Protein AF-A0A5B6W021-F1 (afdb_monomer_lite)

Foldseek 3Di:
DDDDDDDPPPDDPDPPVPDPVCVVCVVVPDPDDQADDPDDPQDDFQAADPPDDADDDDADDDDPVRLVVVVVVVVVCVVSVFKDADPDSHAFHWDWDQDPVRDIDIDGPCVVVQPTDGDDHGDRRQWHDDPVHIMHGPDDGPDHPCSQVSVVVVVCVVCVVPPPPQWDDDRPDIGGHD

Radius of gyration: 19.9 Å; chains: 1; bounding box: 52×45×47 Å

InterPro domains:
  IPR000477 Reverse transcriptase domain [PF00078] (119-178)
  IPR043128 Reverse transcriptase/Diguanylate cyclase domain [G3DSA:3.30.70.270] (147-178)
  IPR043502 DNA/RNA polymerase superfamily [SSF56672] (21-178)
  IPR053134 RNA-directed DNA polymerase homolog [PTHR24559] (20-178)

Structure (mmCIF, N/CA/C/O backbone):
data_AF-A0A5B6W021-F1
#
_entry.id   AF-A0A5B6W021-F1
#
loop_
_atom_site.group_PDB
_atom_site.id
_atom_site.type_symbol
_atom_site.label_atom_id
_atom_site.label_alt_id
_atom_site.label_comp_id
_atom_site.label_asym_id
_atom_site.label_entity_id
_atom_site.label_seq_id
_atom_site.pdbx_PDB_ins_code
_atom_site.Cartn_x
_atom_site.Cartn_y
_atom_site.Cartn_z
_atom_site.occupancy
_atom_site.B_iso_or_equiv
_atom_site.auth_seq_id
_atom_site.auth_comp_id
_atom_site.auth_asym_id
_atom_site.auth_atom_id
_atom_site.pdbx_PDB_model_num
ATOM 1 N N . MET A 1 1 ? -32.810 17.051 -6.342 1.00 33.38 1 MET A N 1
ATOM 2 C CA . MET A 1 1 ? -32.018 16.131 -5.498 1.00 33.38 1 MET A CA 1
ATOM 3 C C . MET A 1 1 ? -30.940 16.974 -4.842 1.00 33.38 1 MET A C 1
ATOM 5 O O . MET A 1 1 ? -29.939 17.266 -5.479 1.00 33.38 1 MET A O 1
ATOM 9 N N . TYR A 1 2 ? -31.219 17.516 -3.657 1.00 28.20 2 TYR A N 1
ATOM 10 C CA . TYR A 1 2 ? -30.310 18.446 -2.987 1.00 28.20 2 TYR A CA 1
ATOM 11 C C . TYR A 1 2 ? -29.421 17.659 -2.031 1.00 28.20 2 TYR A C 1
ATOM 13 O O . TYR A 1 2 ? -29.921 17.037 -1.098 1.00 28.20 2 TYR A O 1
ATOM 21 N N . LEU A 1 3 ? -28.117 17.666 -2.297 1.00 32.25 3 LEU A N 1
ATOM 22 C CA . LEU A 1 3 ? -27.108 17.216 -1.352 1.00 32.25 3 LEU A CA 1
ATOM 23 C C . LEU A 1 3 ? -26.691 18.447 -0.543 1.00 32.25 3 LEU A C 1
ATOM 25 O O . LEU A 1 3 ? -26.105 19.374 -1.097 1.00 32.25 3 LEU A O 1
ATOM 29 N N . ALA A 1 4 ? -27.031 18.475 0.740 1.00 27.94 4 ALA A N 1
ATOM 30 C CA . ALA A 1 4 ? -26.506 19.455 1.677 1.00 27.94 4 ALA A CA 1
ATOM 31 C C . ALA A 1 4 ? -25.642 18.716 2.697 1.00 27.94 4 ALA A C 1
ATOM 33 O O . ALA A 1 4 ? -26.107 17.770 3.330 1.00 27.94 4 ALA A O 1
ATOM 34 N N . TYR A 1 5 ? -24.399 19.157 2.869 1.00 34.75 5 TYR A N 1
ATOM 35 C CA . TYR A 1 5 ? -23.653 18.914 4.094 1.00 34.75 5 TYR A CA 1
ATOM 36 C C . TYR A 1 5 ? -23.134 20.258 4.597 1.00 34.75 5 TYR A C 1
ATOM 38 O O . TYR A 1 5 ? -22.573 21.048 3.838 1.00 34.75 5 TYR A O 1
ATOM 46 N N . VAL A 1 6 ? -23.365 20.528 5.878 1.00 35.81 6 VAL A N 1
ATOM 47 C CA . VAL A 1 6 ? -22.763 21.645 6.602 1.00 35.81 6 VAL A CA 1
ATOM 48 C C . VAL A 1 6 ? -21.729 21.022 7.528 1.00 35.81 6 VAL A C 1
ATOM 50 O O . VAL A 1 6 ? -22.081 20.280 8.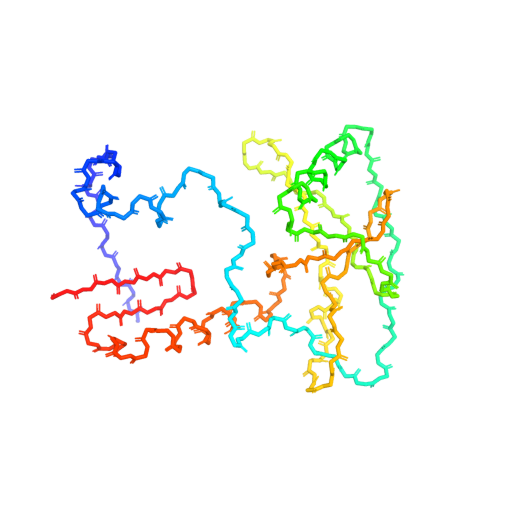439 1.00 35.81 6 VAL A O 1
ATOM 53 N N . LEU A 1 7 ? -20.453 21.282 7.254 1.00 48.06 7 LEU A N 1
ATOM 54 C CA . LEU A 1 7 ? -19.350 20.994 8.165 1.00 48.06 7 LEU A CA 1
ATOM 55 C C . LEU A 1 7 ? -18.995 22.304 8.863 1.00 48.06 7 LEU A C 1
ATOM 57 O O . LEU A 1 7 ? -18.311 23.140 8.278 1.00 48.06 7 LEU A O 1
ATOM 61 N N . ASP A 1 8 ? -19.461 22.484 10.097 1.00 43.34 8 ASP A N 1
ATOM 62 C CA . ASP A 1 8 ? -18.885 23.493 10.985 1.00 43.34 8 ASP A CA 1
ATOM 63 C C . ASP A 1 8 ? -17.792 22.821 11.821 1.00 43.34 8 ASP A C 1
ATOM 65 O O . ASP A 1 8 ? -18.041 22.277 12.895 1.00 43.34 8 ASP A O 1
ATOM 69 N N . ILE A 1 9 ? -16.570 22.793 11.283 1.00 53.12 9 ILE A N 1
ATOM 70 C CA . ILE A 1 9 ? -15.383 22.378 12.035 1.00 53.12 9 ILE A CA 1
ATOM 71 C C . ILE A 1 9 ? -14.696 23.645 12.544 1.00 53.12 9 ILE A C 1
ATOM 73 O O . ILE A 1 9 ? -13.600 23.999 12.116 1.00 53.12 9 ILE A O 1
ATOM 77 N N . LYS A 1 10 ? -15.317 24.339 13.499 1.00 51.66 10 LYS A N 1
ATOM 78 C CA . LYS A 1 10 ? -14.552 25.178 14.429 1.00 51.66 10 LYS A CA 1
ATOM 79 C C . LYS A 1 10 ? -13.947 24.295 15.513 1.00 51.66 10 LYS A C 1
ATOM 81 O O . LYS A 1 10 ? -14.310 24.372 16.681 1.00 51.66 10 LYS A O 1
ATOM 86 N N . VAL A 1 11 ? -12.999 23.451 15.120 1.00 49.16 11 VAL A N 1
ATOM 87 C CA . VAL A 1 11 ? -12.088 22.812 16.066 1.00 49.16 11 VAL A CA 1
ATOM 88 C C . VAL A 1 11 ? -10.747 23.492 15.865 1.00 49.16 11 VAL A C 1
ATOM 90 O O . VAL A 1 11 ? -10.054 23.244 14.885 1.00 49.16 11 VAL A O 1
ATOM 93 N N . SER A 1 12 ? -10.415 24.411 16.778 1.00 49.84 12 SER A N 1
ATOM 94 C CA . SER A 1 12 ? -9.034 24.857 16.965 1.00 49.84 12 SER A CA 1
ATOM 95 C C . SER A 1 12 ? -8.150 23.615 17.004 1.00 49.84 12 SER A C 1
ATOM 97 O O . SER A 1 12 ? -8.503 22.695 17.745 1.00 49.84 12 SER A O 1
ATOM 99 N N . GLU A 1 13 ? -7.056 23.580 16.245 1.00 45.72 13 GLU A N 1
ATOM 100 C CA . GLU A 1 13 ? -6.077 22.486 16.235 1.00 45.72 13 GLU A CA 1
ATOM 101 C C . GLU A 1 13 ? -5.560 22.213 17.660 1.00 45.72 13 GLU A C 1
ATOM 103 O O . GLU A 1 13 ? -4.541 22.738 18.101 1.00 45.72 13 GLU A O 1
ATOM 108 N N . LYS A 1 14 ? -6.299 21.419 18.437 1.00 52.62 14 LYS A N 1
ATOM 109 C CA . LYS A 1 14 ? -5.823 20.868 19.697 1.00 52.62 14 LYS A CA 1
ATOM 110 C C . LYS A 1 14 ? -4.932 19.701 19.313 1.00 52.62 14 LYS A C 1
ATOM 112 O O . LYS A 1 14 ? -5.376 18.801 18.601 1.00 52.62 14 LYS A O 1
ATOM 117 N N . LYS A 1 15 ? -3.677 19.723 19.768 1.00 61.34 15 LYS A N 1
ATOM 118 C CA . LYS A 1 15 ? -2.768 18.583 19.621 1.00 61.34 15 LYS A CA 1
ATOM 119 C C . LYS A 1 15 ? -3.473 17.325 20.129 1.00 61.34 15 LYS A C 1
ATOM 121 O O . LYS A 1 15 ? -4.018 17.339 21.235 1.00 61.34 15 LYS A O 1
ATOM 126 N N . ILE A 1 16 ? -3.469 16.267 19.321 1.00 65.44 16 ILE A N 1
ATOM 127 C CA . ILE A 1 16 ? -4.126 14.979 19.608 1.00 65.44 16 ILE A CA 1
ATOM 128 C C . ILE A 1 16 ? -3.641 14.409 20.958 1.00 65.44 16 ILE A C 1
ATOM 130 O O . ILE A 1 16 ? -4.435 13.861 21.713 1.00 65.44 16 ILE A O 1
ATOM 134 N N . GLU A 1 17 ? -2.383 14.684 21.315 1.00 65.00 17 GLU A N 1
ATOM 135 C CA . GLU A 1 17 ? -1.730 14.401 22.606 1.00 65.00 17 GLU A CA 1
ATOM 136 C C . GLU A 1 17 ? -2.463 14.953 23.846 1.00 65.00 17 GLU A C 1
ATOM 138 O O . GLU A 1 17 ? -2.196 14.531 24.964 1.00 65.00 17 GLU A O 1
ATOM 143 N N . SER A 1 18 ? -3.369 15.923 23.686 1.00 71.12 18 SER A N 1
ATOM 144 C CA . SER A 1 18 ? -4.147 16.482 24.802 1.00 71.12 18 SER A CA 1
ATOM 145 C C . SER A 1 18 ? -5.447 15.726 25.086 1.00 71.12 18 SER A C 1
ATOM 147 O O . SER A 1 18 ? -6.117 16.018 26.078 1.00 71.12 18 SER A O 1
ATOM 149 N N . ALA A 1 19 ? -5.828 14.776 24.226 1.00 77.50 19 ALA A N 1
ATOM 150 C CA . ALA A 1 19 ? -7.011 13.954 24.424 1.00 77.50 19 ALA A CA 1
ATOM 151 C C . ALA A 1 19 ? -6.695 12.826 25.427 1.00 77.50 19 ALA A C 1
ATOM 153 O O . ALA A 1 19 ? -5.843 11.990 25.127 1.00 77.50 19 ALA A O 1
ATOM 154 N N . PRO A 1 20 ? -7.396 12.741 26.578 1.00 80.44 20 PRO A N 1
ATOM 155 C CA . PRO A 1 20 ? -7.115 11.734 27.606 1.00 80.44 20 PRO A CA 1
ATOM 156 C C . PRO A 1 20 ? -7.093 10.302 27.062 1.00 80.44 20 PRO A C 1
ATOM 158 O O . PRO A 1 20 ? -6.191 9.537 27.378 1.00 80.44 20 PRO A O 1
ATOM 161 N N . ILE A 1 21 ? -8.019 9.981 26.153 1.00 81.44 21 ILE A N 1
ATOM 162 C CA . ILE A 1 21 ? -8.116 8.650 25.549 1.00 81.44 21 ILE A CA 1
ATOM 163 C C . ILE A 1 21 ? -6.922 8.297 24.654 1.00 81.44 21 ILE A C 1
ATOM 165 O O . ILE A 1 21 ? -6.562 7.137 24.549 1.00 81.44 21 ILE A O 1
ATOM 169 N N . VAL A 1 22 ? -6.267 9.274 24.021 1.00 81.31 22 VAL A N 1
ATOM 170 C CA . VAL A 1 22 ? -5.071 9.004 23.204 1.00 81.31 22 VAL A CA 1
ATOM 171 C C . VAL A 1 22 ? -3.905 8.617 24.109 1.00 81.31 22 VAL A C 1
ATOM 173 O O . VAL A 1 22 ? -3.170 7.684 23.802 1.00 81.31 22 VAL A O 1
ATOM 176 N N . CYS A 1 23 ? -3.778 9.290 25.255 1.00 81.94 23 CYS A N 1
ATOM 177 C CA . CYS A 1 23 ? -2.760 8.984 26.256 1.00 81.94 23 CYS A CA 1
ATOM 178 C C . CYS A 1 23 ? -2.960 7.610 26.915 1.00 81.94 23 CYS A C 1
ATOM 180 O O . CYS A 1 23 ? -1.994 7.040 27.416 1.00 81.94 23 CYS A O 1
ATOM 182 N N . GLU A 1 24 ? -4.187 7.080 26.920 1.00 87.88 24 GLU A N 1
ATOM 183 C CA . GLU A 1 24 ? -4.501 5.736 27.425 1.00 87.88 24 GLU A CA 1
ATOM 184 C C . GLU A 1 24 ? -4.084 4.614 26.457 1.00 87.88 24 GLU A C 1
ATOM 186 O O . GLU A 1 24 ? -3.812 3.504 26.910 1.00 87.88 24 GLU A O 1
ATOM 191 N N . PHE A 1 25 ? -3.981 4.899 25.151 1.00 84.88 25 PHE A N 1
ATOM 192 C CA . PHE A 1 25 ? -3.639 3.923 24.103 1.00 84.88 25 PHE A CA 1
ATOM 193 C C . PHE A 1 25 ? -2.402 4.342 23.281 1.00 84.88 25 PHE A C 1
ATOM 195 O O . PHE A 1 25 ? -2.485 4.488 22.055 1.00 84.88 25 PHE A O 1
ATOM 202 N N . PRO A 1 26 ? -1.234 4.553 23.916 1.00 82.38 26 PRO A N 1
ATOM 203 C CA . PRO A 1 26 ? -0.034 5.040 23.229 1.00 82.38 26 PRO A CA 1
ATOM 204 C C . PRO A 1 26 ? 0.516 4.048 22.189 1.00 82.38 26 PRO A C 1
ATOM 206 O O . PRO A 1 26 ? 1.182 4.447 21.239 1.00 82.38 26 PRO A O 1
ATOM 209 N N . ASP A 1 27 ? 0.219 2.759 22.342 1.00 81.44 27 ASP A N 1
ATOM 210 C CA . ASP A 1 27 ? 0.567 1.688 21.406 1.00 81.44 27 ASP A CA 1
ATOM 211 C C . ASP A 1 27 ? -0.259 1.726 20.108 1.00 81.44 27 ASP A C 1
ATOM 213 O O . ASP A 1 27 ? 0.204 1.255 19.067 1.00 81.44 27 ASP A O 1
ATOM 217 N N . VAL A 1 28 ? -1.460 2.316 20.148 1.00 82.12 28 VAL A N 1
ATOM 218 C CA . VAL A 1 28 ? -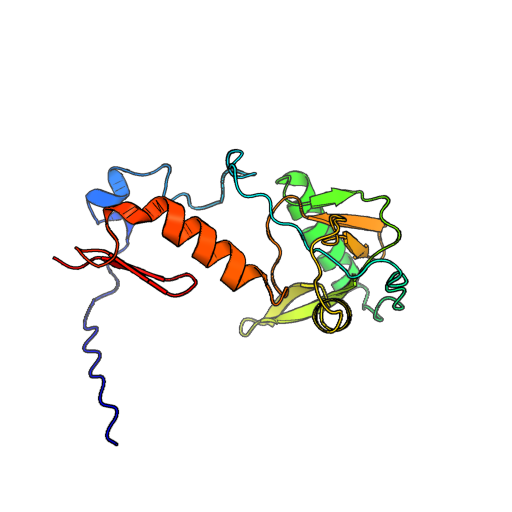2.354 2.477 18.987 1.00 82.12 28 VAL A CA 1
ATOM 219 C C . VAL A 1 28 ? -2.012 3.728 18.172 1.00 82.12 28 VAL A C 1
ATOM 221 O O . VAL A 1 28 ? -2.240 3.749 16.960 1.00 82.12 28 VAL A O 1
ATOM 224 N N . PHE A 1 29 ? -1.426 4.751 18.806 1.00 82.69 29 PHE A N 1
ATOM 225 C CA . PHE A 1 29 ? -1.076 6.034 18.182 1.00 82.69 29 PHE A CA 1
ATOM 226 C C . PHE A 1 29 ? 0.441 6.333 18.180 1.00 82.69 29 PHE A C 1
ATOM 228 O O . PHE A 1 29 ? 0.843 7.402 18.645 1.00 82.69 29 PHE A O 1
ATOM 235 N N . PRO A 1 30 ? 1.308 5.440 17.663 1.00 81.56 30 PRO A N 1
ATOM 236 C CA . PRO A 1 30 ? 2.739 5.715 17.598 1.00 81.56 30 PRO A CA 1
ATOM 237 C C . PRO A 1 30 ? 3.074 6.721 16.480 1.00 81.56 30 PRO A C 1
ATOM 239 O O . PRO A 1 30 ? 2.408 6.755 15.443 1.00 81.56 30 PRO A O 1
ATOM 242 N N . GLU A 1 31 ? 4.146 7.504 16.655 1.00 79.88 31 GLU A N 1
ATOM 243 C CA . GLU A 1 31 ? 4.659 8.415 15.609 1.00 79.88 31 GLU A CA 1
ATOM 244 C C . GLU A 1 31 ? 5.140 7.649 14.363 1.00 79.88 31 GLU A C 1
ATOM 246 O O . GLU A 1 31 ? 4.964 8.104 13.231 1.00 79.88 31 GLU A O 1
ATOM 251 N N . GLU A 1 32 ? 5.692 6.448 14.564 1.00 78.75 32 GLU A N 1
ATOM 252 C CA . GLU A 1 32 ? 6.126 5.536 13.508 1.00 78.75 32 GLU A CA 1
ATOM 253 C C . GLU A 1 32 ? 5.505 4.146 13.692 1.00 78.75 32 GLU A C 1
ATOM 255 O O . GLU A 1 32 ? 5.401 3.632 14.804 1.00 78.75 32 GLU A O 1
ATOM 260 N N . LEU A 1 33 ? 5.109 3.492 12.592 1.00 78.88 33 LEU A N 1
ATOM 261 C CA . LEU A 1 33 ? 4.542 2.140 12.684 1.00 78.88 33 LEU A CA 1
ATOM 262 C C . LEU A 1 33 ? 5.605 1.136 13.176 1.00 78.88 33 LEU A C 1
ATOM 264 O O . LEU A 1 33 ? 6.675 1.080 12.554 1.00 78.88 33 LEU A O 1
ATOM 268 N N . PRO A 1 34 ? 5.281 0.279 14.169 1.00 72.38 34 PRO A N 1
ATOM 269 C CA . PRO A 1 34 ? 6.221 -0.599 14.885 1.00 72.38 34 PRO A CA 1
ATOM 270 C C . PRO A 1 34 ? 6.733 -1.808 14.074 1.00 72.38 34 PRO A C 1
ATOM 272 O O . PRO A 1 34 ? 7.313 -2.734 14.634 1.00 72.38 34 PRO A O 1
ATOM 275 N N . GLY A 1 35 ? 6.528 -1.814 12.754 1.00 78.44 35 GLY A N 1
ATOM 276 C CA . GLY A 1 35 ? 6.884 -2.910 11.854 1.00 78.44 35 GLY A CA 1
ATOM 277 C C . GLY A 1 35 ? 5.660 -3.683 11.372 1.00 78.44 35 GLY A C 1
ATOM 278 O O . GLY A 1 35 ? 4.587 -3.108 11.169 1.00 78.44 35 GLY A O 1
ATOM 279 N N . LEU A 1 36 ? 5.835 -4.983 11.123 1.00 80.25 36 LEU A N 1
ATOM 280 C CA . LEU A 1 36 ? 4.776 -5.829 10.579 1.00 80.25 36 LEU A CA 1
ATOM 281 C C . LEU A 1 36 ? 3.576 -5.926 11.534 1.00 80.25 36 LEU A C 1
ATOM 283 O O . LEU A 1 36 ? 3.762 -6.065 12.745 1.00 80.25 36 LEU A O 1
ATOM 287 N N . PRO A 1 37 ? 2.341 -5.893 11.004 1.00 75.88 37 PRO A N 1
ATOM 288 C CA . PRO A 1 37 ? 1.163 -6.127 11.820 1.00 75.88 37 PRO A CA 1
ATOM 289 C C . PRO A 1 37 ? 1.174 -7.559 12.383 1.00 75.88 37 PRO A C 1
ATOM 291 O O . PRO A 1 37 ? 1.772 -8.455 11.778 1.00 75.88 37 PRO A O 1
ATOM 294 N N . PRO A 1 38 ? 0.481 -7.806 13.511 1.00 79.06 38 PRO A N 1
ATOM 295 C CA . PRO A 1 38 ? 0.286 -9.161 14.011 1.00 79.06 38 PRO A CA 1
ATOM 296 C C . PRO A 1 38 ? -0.390 -10.028 12.944 1.00 79.06 38 PRO A C 1
ATOM 298 O O . PRO A 1 38 ? -1.195 -9.530 12.150 1.00 79.06 38 PRO A O 1
ATOM 301 N N . VAL A 1 39 ? -0.078 -11.325 12.943 1.00 74.19 39 VAL A N 1
ATOM 302 C CA . VAL A 1 39 ? -0.700 -12.292 12.029 1.00 74.19 39 VAL A CA 1
ATOM 303 C C . VAL A 1 39 ? -2.211 -12.316 12.276 1.00 74.19 39 VAL A C 1
ATOM 305 O O . VAL A 1 39 ? -2.658 -12.395 13.420 1.00 74.19 39 VAL A O 1
ATOM 308 N N . ARG A 1 40 ? -2.998 -12.218 11.203 1.00 71.69 40 ARG A N 1
ATOM 309 C CA . ARG A 1 40 ? -4.469 -12.250 11.222 1.00 71.69 40 ARG A CA 1
ATOM 310 C C . ARG A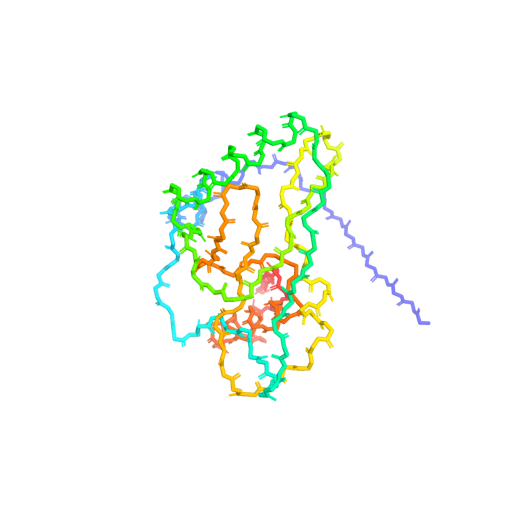 1 40 ? -4.960 -13.392 10.335 1.00 71.69 40 ARG A C 1
ATOM 312 O O . ARG A 1 40 ? -4.242 -13.815 9.437 1.00 71.69 40 ARG A O 1
ATOM 319 N N . GLU A 1 41 ? -6.193 -13.846 10.556 1.00 64.00 41 GLU A N 1
ATOM 320 C CA . GLU A 1 41 ? -6.822 -14.912 9.751 1.00 64.00 41 GLU A CA 1
ATOM 321 C C . GLU A 1 41 ? -7.033 -14.514 8.279 1.00 64.00 41 GLU A C 1
ATOM 323 O O . GLU A 1 41 ? -7.125 -15.374 7.406 1.00 64.00 41 GLU A O 1
ATOM 328 N N . VAL A 1 42 ? -7.092 -13.208 7.992 1.00 64.81 42 VAL A N 1
ATOM 329 C CA . VAL A 1 42 ? -7.250 -12.681 6.633 1.00 64.81 42 VAL A CA 1
ATOM 330 C C . VAL A 1 42 ? -5.878 -12.386 6.033 1.00 64.81 42 VAL A C 1
ATOM 332 O O . VAL A 1 42 ? -5.256 -11.368 6.346 1.00 64.81 42 VAL A O 1
ATOM 335 N N . GLU A 1 43 ? -5.427 -13.253 5.129 1.00 65.75 43 GLU A N 1
ATOM 336 C CA . GLU A 1 43 ? -4.257 -12.993 4.293 1.00 65.75 43 GLU A CA 1
ATOM 337 C C . GLU A 1 43 ? -4.641 -12.218 3.027 1.00 65.75 43 GLU A C 1
ATOM 339 O O . GLU A 1 43 ? -5.607 -12.532 2.325 1.00 65.75 43 GLU A O 1
ATOM 344 N N . PHE A 1 44 ? -3.855 -11.191 2.702 1.00 65.88 44 PHE A N 1
ATOM 345 C CA . PHE A 1 44 ? -4.037 -10.438 1.469 1.00 65.88 44 PHE A CA 1
ATOM 346 C C . PHE A 1 44 ? -3.441 -11.208 0.282 1.00 65.88 44 PHE A C 1
ATOM 348 O O . PHE A 1 44 ? -2.224 -11.238 0.096 1.00 65.88 44 PHE A O 1
ATOM 355 N N . ALA A 1 45 ? -4.300 -11.779 -0.564 1.00 62.12 45 ALA A N 1
ATOM 356 C CA . ALA A 1 45 ? -3.889 -12.472 -1.784 1.00 62.12 45 ALA A CA 1
ATOM 357 C C . ALA A 1 45 ? -4.502 -11.836 -3.041 1.00 62.12 45 ALA A C 1
ATOM 359 O O . ALA A 1 45 ? -5.699 -11.552 -3.117 1.00 62.12 45 ALA A O 1
ATOM 360 N N . ILE A 1 46 ? -3.675 -11.659 -4.076 1.00 63.94 46 ILE A N 1
ATOM 361 C CA . ILE A 1 46 ? -4.136 -11.275 -5.416 1.00 63.94 46 ILE A CA 1
ATOM 362 C C . ILE A 1 46 ? -4.346 -12.554 -6.219 1.00 63.94 46 ILE A C 1
ATOM 364 O O . ILE A 1 46 ? -3.424 -13.081 -6.845 1.00 63.94 46 ILE A O 1
ATOM 368 N N . LYS A 1 47 ? -5.573 -13.059 -6.210 1.00 65.12 47 LYS A N 1
ATOM 369 C CA . LYS A 1 47 ? -5.922 -14.291 -6.919 1.00 65.12 47 LYS A CA 1
ATOM 370 C C . LYS A 1 47 ? -5.993 -13.999 -8.424 1.00 65.12 47 LYS A C 1
ATOM 372 O O . LYS A 1 47 ? -6.570 -12.992 -8.816 1.00 65.12 47 LYS A O 1
ATOM 377 N N . LEU A 1 48 ? -5.402 -14.810 -9.301 1.00 62.50 48 LEU A N 1
ATOM 378 C CA . LEU A 1 48 ? -5.502 -14.595 -10.758 1.00 62.50 48 LEU A CA 1
ATOM 379 C C . LEU A 1 48 ? -6.148 -15.795 -11.438 1.00 62.50 48 LEU A C 1
ATOM 381 O O . LEU A 1 48 ? -6.049 -16.925 -10.970 1.00 62.50 48 LEU A O 1
ATOM 385 N N . VAL A 1 49 ? -6.752 -15.558 -12.602 1.00 64.38 49 VAL A N 1
ATOM 386 C CA . VAL A 1 49 ? -7.223 -16.641 -13.472 1.00 64.38 49 VAL A CA 1
ATOM 387 C C . VAL A 1 49 ? -6.048 -17.556 -13.851 1.00 64.38 49 VAL A C 1
ATOM 389 O O . VAL A 1 49 ? -4.995 -17.095 -14.304 1.00 64.38 49 VAL A O 1
ATOM 392 N N . ALA A 1 50 ? -6.224 -18.865 -13.667 1.00 61.72 50 ALA A N 1
ATOM 393 C CA . ALA A 1 50 ? -5.258 -19.869 -14.099 1.00 61.72 50 ALA A CA 1
ATOM 394 C C . ALA A 1 50 ? -4.927 -19.707 -15.597 1.00 61.72 50 ALA A C 1
ATOM 396 O O . ALA A 1 50 ? -5.819 -19.503 -16.419 1.00 61.72 50 ALA A O 1
ATOM 397 N N . GLY A 1 51 ? -3.637 -19.761 -15.946 1.00 66.62 51 GLY A N 1
ATOM 398 C CA . GLY A 1 51 ? -3.154 -19.559 -17.319 1.00 66.62 51 GLY A CA 1
ATOM 399 C C . GLY A 1 51 ? -2.818 -18.110 -17.694 1.00 66.62 51 GLY A C 1
ATOM 400 O O . GLY A 1 51 ? -2.372 -17.866 -18.812 1.00 66.62 51 GLY A O 1
ATOM 401 N N . THR A 1 52 ? -2.972 -17.141 -16.783 1.00 70.88 52 THR A N 1
ATOM 402 C CA . THR A 1 52 ? -2.532 -15.763 -17.058 1.00 70.88 52 THR A CA 1
ATOM 403 C C . THR A 1 52 ? -1.003 -15.692 -17.108 1.00 70.88 52 THR A C 1
ATOM 405 O O . THR A 1 52 ? -0.337 -16.086 -16.149 1.00 70.88 52 THR A O 1
ATOM 408 N N . SER A 1 53 ? -0.436 -15.182 -18.204 1.00 70.62 53 SER A N 1
ATOM 409 C CA . SER A 1 53 ? 1.015 -15.022 -18.348 1.00 70.62 53 SER A CA 1
ATOM 410 C C . SER A 1 53 ? 1.559 -13.917 -17.432 1.00 70.62 53 SER A C 1
ATOM 412 O O . SER A 1 53 ? 0.871 -12.910 -17.235 1.00 70.62 53 SER A O 1
ATOM 414 N N . PRO A 1 54 ? 2.789 -14.058 -16.899 1.00 71.69 54 PRO A N 1
ATOM 415 C CA . PRO A 1 54 ? 3.409 -13.021 -16.086 1.00 71.69 54 PRO A CA 1
ATOM 416 C C . PRO A 1 54 ? 3.512 -11.681 -16.813 1.00 71.69 54 PRO A C 1
ATOM 418 O O . PRO A 1 54 ? 3.849 -11.612 -17.996 1.00 71.69 54 PRO A O 1
ATOM 421 N N . ILE A 1 55 ? 3.255 -10.598 -16.079 1.00 69.75 55 ILE A N 1
ATOM 422 C CA . ILE A 1 55 ? 3.469 -9.241 -16.580 1.00 69.75 55 ILE A CA 1
ATOM 423 C C . ILE A 1 55 ? 4.979 -8.982 -16.613 1.00 69.75 55 ILE A C 1
ATOM 425 O O . ILE A 1 55 ? 5.613 -8.850 -15.568 1.00 69.75 55 ILE A O 1
ATOM 429 N N . SER A 1 56 ? 5.540 -8.875 -17.819 1.00 67.19 56 SER A N 1
ATOM 430 C CA . SER A 1 56 ? 6.936 -8.488 -18.049 1.00 67.19 56 SER A CA 1
ATOM 431 C C . SER A 1 56 ? 6.995 -7.125 -18.737 1.00 67.19 56 SER A C 1
ATOM 433 O O . SER A 1 56 ? 7.193 -7.025 -19.947 1.00 67.19 56 SER A O 1
ATOM 435 N N . ILE A 1 57 ? 6.801 -6.059 -17.958 1.00 78.88 57 ILE A N 1
ATOM 436 C CA . ILE A 1 57 ? 6.904 -4.678 -18.449 1.00 78.88 57 ILE A CA 1
ATOM 437 C C . ILE A 1 57 ? 8.333 -4.171 -18.241 1.00 78.88 57 ILE A C 1
ATOM 439 O O . ILE A 1 57 ? 8.950 -4.405 -17.198 1.00 78.88 57 ILE A O 1
ATOM 443 N N . ALA A 1 58 ? 8.866 -3.462 -19.238 1.00 80.12 58 ALA A N 1
ATOM 444 C CA . ALA A 1 58 ? 10.158 -2.801 -19.122 1.00 80.12 58 ALA A CA 1
ATOM 445 C C . ALA A 1 58 ? 10.121 -1.718 -18.032 1.00 80.12 58 ALA A C 1
ATOM 447 O O . ALA A 1 58 ? 9.178 -0.933 -17.943 1.00 80.12 58 ALA A O 1
ATOM 448 N N . LEU A 1 59 ? 11.174 -1.648 -17.217 1.00 88.75 59 LEU A N 1
ATOM 449 C CA . LEU A 1 59 ? 11.296 -0.615 -16.191 1.00 88.75 59 LEU A CA 1
ATOM 450 C C . LEU A 1 59 ? 11.352 0.776 -16.825 1.00 88.75 59 LEU A C 1
ATOM 452 O O . LEU A 1 59 ? 12.108 0.999 -17.779 1.00 88.75 59 LEU A O 1
ATOM 456 N N . TYR A 1 60 ? 10.622 1.722 -16.236 1.00 90.12 60 TYR A N 1
ATOM 457 C CA . TYR A 1 60 ? 10.659 3.118 -16.652 1.00 90.12 60 TYR A CA 1
ATOM 458 C C . TYR A 1 60 ? 12.088 3.687 -16.578 1.00 90.12 60 TYR A C 1
ATOM 460 O O . TYR A 1 60 ? 12.955 3.214 -15.825 1.00 90.12 60 TYR A O 1
ATOM 468 N N . ARG A 1 61 ? 12.365 4.682 -17.428 1.00 89.06 61 ARG A N 1
ATOM 469 C CA . ARG A 1 61 ? 13.623 5.435 -17.371 1.00 89.06 61 ARG A CA 1
ATOM 470 C C . ARG A 1 61 ? 13.605 6.312 -16.120 1.00 89.06 61 ARG A C 1
ATOM 472 O O . ARG A 1 61 ? 12.580 6.907 -15.810 1.00 89.06 61 ARG A O 1
ATOM 479 N N . MET A 1 62 ? 14.731 6.355 -15.421 1.00 90.81 62 MET A N 1
ATOM 480 C CA . MET A 1 62 ? 14.902 7.067 -14.155 1.00 90.81 62 MET A CA 1
ATOM 481 C C . MET A 1 62 ? 16.188 7.886 -14.222 1.00 90.81 62 MET A C 1
ATOM 483 O O . MET A 1 62 ? 17.186 7.407 -14.771 1.00 90.81 62 MET A O 1
ATOM 487 N N . ALA A 1 63 ? 16.165 9.106 -13.690 1.00 90.56 63 ALA A N 1
ATOM 488 C CA . ALA A 1 63 ? 17.363 9.922 -13.542 1.00 90.56 63 ALA A CA 1
ATOM 489 C C . ALA A 1 63 ? 18.224 9.421 -12.367 1.00 90.56 63 ALA A C 1
ATOM 491 O O . ALA A 1 63 ? 17.776 8.632 -11.536 1.00 90.56 63 ALA A O 1
ATOM 492 N N . LEU A 1 64 ? 19.468 9.900 -12.255 1.00 91.81 64 LEU A N 1
ATOM 493 C CA . LEU A 1 64 ? 20.363 9.500 -11.160 1.00 91.81 64 LEU A CA 1
ATOM 494 C C . LEU A 1 64 ? 19.791 9.852 -9.775 1.00 91.81 64 LEU A C 1
ATOM 496 O O . LEU A 1 64 ? 19.980 9.102 -8.820 1.00 91.81 64 LEU A O 1
ATOM 500 N N . THR A 1 65 ? 19.083 10.977 -9.672 1.00 90.12 65 THR A N 1
ATOM 501 C CA . THR A 1 65 ? 18.369 11.393 -8.457 1.00 90.12 65 THR A CA 1
ATOM 502 C C . THR A 1 65 ? 17.272 10.402 -8.088 1.00 90.12 65 THR A C 1
ATOM 504 O O . THR A 1 65 ? 17.197 9.985 -6.937 1.00 90.12 65 THR A O 1
ATOM 507 N N . ASP A 1 66 ? 16.497 9.949 -9.073 1.00 91.25 66 ASP A N 1
ATOM 508 C CA . ASP A 1 66 ? 15.405 8.995 -8.868 1.00 91.25 66 ASP A CA 1
ATOM 509 C C . ASP A 1 66 ? 15.943 7.626 -8.442 1.00 91.25 66 ASP A C 1
ATOM 511 O O . ASP A 1 66 ? 15.337 6.945 -7.627 1.00 91.25 66 ASP A O 1
ATOM 515 N N . LEU A 1 67 ? 17.104 7.214 -8.963 1.00 92.62 67 LEU A N 1
ATOM 516 C CA . LEU A 1 67 ? 17.752 5.963 -8.564 1.00 92.62 67 LEU A CA 1
ATOM 517 C C . LEU A 1 67 ? 18.244 6.004 -7.113 1.00 92.62 67 LEU A C 1
ATOM 519 O O . LEU A 1 67 ? 18.081 5.024 -6.386 1.00 92.62 67 LEU A O 1
ATOM 523 N N . LYS A 1 68 ? 18.825 7.131 -6.680 1.00 93.38 68 LYS A N 1
ATOM 524 C CA . LYS A 1 68 ? 19.228 7.325 -5.278 1.00 93.38 68 LYS A CA 1
ATOM 525 C C . LYS A 1 68 ? 18.018 7.257 -4.351 1.00 93.38 68 LYS A C 1
ATOM 527 O O . LYS A 1 68 ? 18.060 6.532 -3.362 1.00 93.38 68 LYS A O 1
ATOM 532 N N . GLU A 1 69 ? 16.943 7.944 -4.724 1.00 94.12 69 GLU A N 1
ATOM 533 C CA . GLU A 1 69 ? 15.689 7.943 -3.973 1.00 94.12 69 GLU A CA 1
ATOM 534 C C . GLU A 1 69 ? 15.044 6.552 -3.936 1.00 94.12 69 GLU A C 1
ATOM 536 O O . GLU A 1 69 ? 14.621 6.082 -2.884 1.00 94.12 69 GLU A O 1
ATOM 541 N N . LEU A 1 70 ? 15.043 5.839 -5.068 1.00 94.25 70 LEU A N 1
ATOM 542 C CA . LEU A 1 70 ? 14.553 4.464 -5.161 1.00 94.25 70 LEU A CA 1
ATOM 543 C C . LEU A 1 70 ? 15.298 3.553 -4.198 1.00 94.25 70 LEU A C 1
ATOM 545 O O . LEU A 1 70 ? 14.678 2.740 -3.524 1.00 94.25 70 LEU A O 1
ATOM 549 N N . LYS A 1 71 ? 16.626 3.679 -4.138 1.00 94.69 71 LYS A N 1
ATOM 550 C CA . LYS A 1 71 ? 17.441 2.879 -3.229 1.00 94.69 71 LYS A CA 1
ATOM 551 C C . LYS A 1 71 ? 17.112 3.188 -1.767 1.00 94.69 71 LYS A C 1
ATOM 553 O O . LYS A 1 71 ? 17.011 2.250 -0.987 1.00 94.69 71 LYS A O 1
ATOM 558 N N . ALA A 1 72 ? 16.934 4.463 -1.418 1.00 94.88 72 ALA A N 1
ATOM 559 C CA . ALA A 1 72 ? 16.602 4.886 -0.059 1.00 94.88 72 ALA A CA 1
ATOM 560 C C . ALA A 1 72 ? 15.234 4.347 0.393 1.00 94.88 72 ALA A C 1
ATOM 562 O O . ALA A 1 72 ? 15.167 3.641 1.395 1.00 94.88 72 ALA A O 1
ATOM 563 N N . GLN A 1 73 ? 14.171 4.578 -0.387 1.00 94.50 73 GLN A N 1
ATOM 564 C CA . GLN A 1 73 ? 12.824 4.093 -0.043 1.00 94.50 73 GLN A CA 1
ATOM 565 C C . GLN A 1 73 ? 12.747 2.560 -0.034 1.00 94.50 73 GLN A C 1
ATOM 567 O O . GLN A 1 73 ? 12.043 1.974 0.783 1.00 94.50 73 GLN A O 1
ATOM 572 N N . LEU A 1 74 ? 13.486 1.884 -0.920 1.00 94.56 74 LEU A N 1
ATOM 573 C CA . LEU A 1 74 ? 13.554 0.423 -0.929 1.00 94.56 74 LEU A CA 1
ATOM 574 C C . LEU A 1 74 ? 14.250 -0.129 0.321 1.00 94.56 74 LEU A C 1
ATOM 576 O O . LEU A 1 74 ? 13.771 -1.112 0.876 1.00 94.56 74 LEU A O 1
ATOM 580 N N . HIS A 1 75 ? 15.342 0.507 0.757 1.00 94.75 75 HIS A N 1
ATOM 581 C CA . HIS A 1 75 ? 16.056 0.144 1.982 1.00 94.75 75 HIS A CA 1
ATOM 582 C C . HIS A 1 75 ? 15.168 0.326 3.214 1.00 94.75 75 HIS A C 1
ATOM 584 O O . HIS A 1 75 ? 15.073 -0.577 4.037 1.00 94.75 75 HIS A O 1
ATOM 590 N N . GLU A 1 76 ? 14.441 1.443 3.298 1.00 93.06 76 GLU A N 1
ATOM 591 C CA . GLU A 1 76 ? 13.485 1.687 4.382 1.00 93.06 76 GLU A CA 1
ATOM 592 C C . GLU A 1 76 ? 12.403 0.597 4.434 1.00 93.06 76 GLU A C 1
ATOM 594 O O . GLU A 1 76 ? 12.115 0.046 5.495 1.00 93.06 76 GLU A O 1
ATOM 599 N N . LEU A 1 77 ? 11.832 0.223 3.283 1.00 91.81 77 LEU A N 1
ATOM 600 C CA . LEU A 1 77 ? 10.834 -0.847 3.224 1.00 91.81 77 LEU A CA 1
ATOM 601 C C . LEU A 1 77 ? 11.386 -2.199 3.681 1.00 91.81 77 LEU A C 1
ATOM 603 O O . LEU A 1 77 ? 10.656 -2.961 4.315 1.00 91.81 77 LEU A O 1
ATOM 607 N N . THR A 1 78 ? 12.636 -2.518 3.343 1.00 91.69 78 THR A N 1
ATOM 608 C CA . THR A 1 78 ? 13.256 -3.779 3.762 1.00 91.69 78 THR A CA 1
ATOM 609 C C . THR A 1 78 ? 13.641 -3.774 5.235 1.00 91.69 78 THR A C 1
ATOM 611 O O . THR A 1 78 ? 13.375 -4.758 5.917 1.00 91.69 78 THR A O 1
ATOM 614 N N . ASP A 1 79 ? 14.190 -2.671 5.746 1.00 92.25 79 ASP A N 1
ATOM 615 C CA . ASP A 1 79 ? 14.593 -2.540 7.152 1.00 92.25 79 ASP A CA 1
ATOM 616 C C . ASP A 1 79 ? 13.394 -2.632 8.091 1.00 92.25 79 ASP A C 1
ATOM 618 O O . ASP A 1 79 ? 13.451 -3.277 9.135 1.00 92.25 79 ASP A O 1
ATOM 622 N N . ARG A 1 80 ? 12.272 -2.030 7.687 1.00 88.88 80 ARG A N 1
ATOM 623 C CA . ARG A 1 80 ? 11.008 -2.090 8.431 1.00 88.88 80 ARG A CA 1
ATOM 624 C C . ARG A 1 80 ? 10.278 -3.424 8.277 1.00 88.88 80 ARG A C 1
ATOM 626 O O . ARG A 1 80 ? 9.225 -3.620 8.880 1.00 88.88 80 ARG A O 1
ATOM 633 N N . GLY A 1 81 ? 10.794 -4.327 7.442 1.00 88.56 81 GLY A N 1
ATOM 634 C CA . GLY A 1 81 ? 10.184 -5.621 7.155 1.00 88.56 81 GLY A CA 1
ATOM 635 C C . GLY A 1 81 ? 8.908 -5.540 6.316 1.00 88.56 81 GLY A C 1
ATOM 636 O O . GLY A 1 81 ? 8.176 -6.517 6.235 1.00 88.56 81 GLY A O 1
ATOM 637 N N . PHE A 1 82 ? 8.612 -4.409 5.672 1.00 88.50 82 PHE A N 1
ATOM 638 C CA . PHE A 1 82 ? 7.436 -4.257 4.806 1.00 88.50 82 PHE A CA 1
ATOM 639 C C . PHE A 1 82 ? 7.614 -4.884 3.429 1.00 88.50 82 PHE A C 1
ATOM 641 O O . PHE A 1 82 ? 6.621 -5.213 2.776 1.00 88.50 82 PHE A O 1
ATOM 648 N N . ALA A 1 83 ? 8.855 -5.057 2.983 1.00 90.44 83 ALA A N 1
ATOM 649 C CA . ALA A 1 83 ? 9.179 -5.740 1.743 1.00 90.44 83 ALA A CA 1
ATOM 650 C C . ALA A 1 83 ? 10.377 -6.675 1.918 1.00 90.44 83 ALA A C 1
ATOM 652 O O . ALA A 1 83 ? 11.234 -6.465 2.772 1.00 90.44 83 ALA A O 1
ATOM 653 N N . ARG A 1 84 ? 10.460 -7.692 1.062 1.00 91.31 84 ARG A N 1
ATOM 654 C CA . ARG A 1 84 ? 11.606 -8.606 0.985 1.00 91.31 84 ARG A CA 1
ATOM 655 C C . ARG A 1 84 ? 11.967 -8.916 -0.467 1.00 91.31 84 ARG A C 1
ATOM 657 O O . ARG A 1 84 ? 11.122 -8.716 -1.342 1.00 91.31 84 ARG A O 1
ATOM 664 N N . PRO A 1 85 ? 13.185 -9.409 -0.754 1.00 92.81 85 PRO A N 1
ATOM 665 C CA . PRO A 1 85 ? 13.515 -9.937 -2.073 1.00 92.81 85 PRO A CA 1
ATOM 666 C C . PRO A 1 85 ? 12.527 -11.030 -2.500 1.00 92.81 85 PRO A C 1
ATOM 668 O O . PRO A 1 85 ? 12.150 -11.879 -1.694 1.00 92.81 85 PRO A O 1
ATOM 671 N N . SER A 1 86 ? 12.118 -11.007 -3.768 1.00 87.31 86 SER A N 1
ATOM 672 C CA . SER A 1 86 ? 11.179 -11.968 -4.350 1.00 87.31 86 SER A CA 1
ATOM 673 C C . SER A 1 86 ? 11.820 -12.719 -5.513 1.00 87.31 86 SER A C 1
ATOM 675 O O . SER A 1 86 ? 12.638 -12.173 -6.254 1.00 87.31 86 SER A O 1
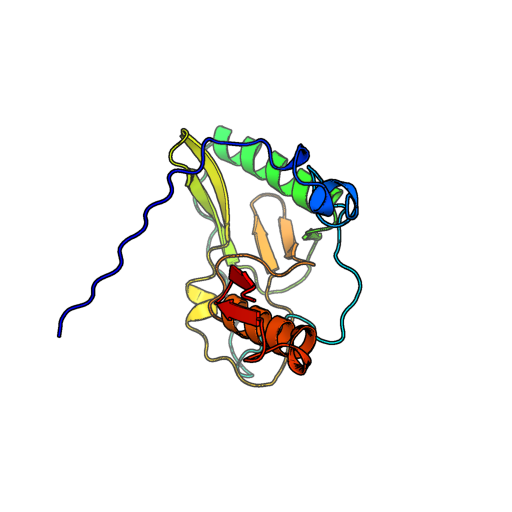ATOM 677 N N . PHE A 1 87 ? 11.395 -13.968 -5.696 1.00 82.75 87 PHE A N 1
ATOM 678 C CA . PHE A 1 87 ? 11.733 -14.811 -6.848 1.00 82.75 87 PHE A CA 1
ATOM 679 C C . PHE A 1 87 ? 10.544 -14.979 -7.803 1.00 82.75 87 PHE A C 1
ATOM 681 O O . PHE A 1 87 ? 10.561 -15.841 -8.683 1.00 82.75 87 PHE A O 1
ATOM 688 N N . SER A 1 88 ? 9.486 -14.185 -7.616 1.00 80.19 88 SER A N 1
ATOM 689 C CA . SER A 1 88 ? 8.285 -14.273 -8.435 1.00 80.19 88 SER A CA 1
ATOM 690 C C . SER A 1 88 ? 8.594 -13.960 -9.904 1.00 80.19 88 SER A C 1
ATOM 692 O O . SER A 1 88 ? 9.281 -12.980 -10.196 1.00 80.19 88 SER A O 1
ATOM 694 N N . PRO A 1 89 ? 8.046 -14.729 -10.864 1.00 78.69 89 PRO A N 1
ATOM 695 C CA . PRO A 1 89 ? 8.124 -14.366 -12.277 1.00 78.69 89 PRO A CA 1
ATOM 696 C C . PRO A 1 89 ? 7.264 -13.133 -12.604 1.00 78.69 89 PRO A C 1
ATOM 698 O O . PRO A 1 89 ? 7.352 -12.593 -13.707 1.00 78.69 89 PRO A O 1
ATOM 701 N N . TRP A 1 90 ? 6.412 -12.697 -11.669 1.00 80.19 90 TRP A N 1
ATOM 702 C CA . TRP A 1 90 ? 5.605 -11.486 -11.767 1.00 80.19 90 TRP A CA 1
ATOM 703 C C . TRP A 1 90 ? 6.353 -10.305 -11.160 1.00 80.19 90 TRP A C 1
ATOM 705 O O . TRP A 1 90 ? 6.935 -10.420 -10.089 1.00 80.19 90 TRP A O 1
ATOM 715 N N . GLY A 1 91 ? 6.276 -9.145 -11.807 1.00 85.56 91 GLY A N 1
ATOM 716 C CA . GLY A 1 91 ? 6.849 -7.926 -11.252 1.00 85.56 91 GLY A CA 1
ATOM 717 C C . GLY A 1 91 ? 6.265 -6.689 -11.908 1.00 85.56 91 GLY A C 1
ATOM 718 O O . GLY A 1 91 ? 6.603 -6.368 -13.048 1.00 85.56 91 GLY A O 1
ATOM 719 N N . ALA A 1 92 ? 5.405 -5.970 -11.190 1.00 89.31 92 ALA A N 1
ATOM 720 C CA . ALA A 1 92 ? 4.949 -4.661 -11.644 1.00 89.31 92 ALA A CA 1
ATOM 721 C C . ALA A 1 92 ? 6.109 -3.642 -11.579 1.00 89.31 92 ALA A C 1
ATOM 723 O O . ALA A 1 92 ? 6.892 -3.667 -10.624 1.00 89.31 92 ALA A O 1
ATOM 724 N N . PRO A 1 93 ? 6.277 -2.758 -12.578 1.00 92.50 93 PRO A N 1
ATOM 725 C CA . PRO A 1 93 ? 7.369 -1.794 -12.566 1.00 92.50 93 PRO A CA 1
ATOM 726 C C . PRO A 1 93 ? 7.110 -0.685 -11.538 1.00 92.50 93 PRO A C 1
ATOM 728 O O . PRO A 1 93 ? 5.975 -0.248 -11.338 1.00 92.50 93 PRO A O 1
ATOM 731 N N . VAL A 1 94 ? 8.184 -0.193 -10.923 1.00 93.00 94 VAL A N 1
ATOM 732 C CA . VAL A 1 94 ? 8.145 0.997 -10.063 1.00 93.00 94 VAL A CA 1
ATOM 733 C C . VAL A 1 94 ? 8.084 2.275 -10.898 1.00 93.00 94 VAL A C 1
ATOM 735 O O . VAL A 1 94 ? 8.812 2.411 -11.883 1.00 93.00 94 VAL A O 1
ATOM 738 N N . LEU A 1 95 ? 7.278 3.239 -10.454 1.00 92.44 95 LEU A N 1
ATOM 739 C CA . LEU A 1 95 ? 7.255 4.618 -10.940 1.00 92.44 95 LEU A CA 1
ATOM 740 C C . LEU A 1 95 ? 7.308 5.610 -9.772 1.00 92.44 95 LEU A C 1
ATOM 742 O O . LEU A 1 95 ? 6.910 5.287 -8.655 1.00 92.44 95 LEU A O 1
ATOM 746 N N . PHE A 1 96 ? 7.764 6.833 -10.041 1.00 92.50 96 PHE A N 1
ATOM 747 C CA . PHE A 1 96 ? 7.719 7.927 -9.073 1.00 92.50 96 PHE A CA 1
ATOM 748 C C . PHE A 1 96 ? 6.585 8.895 -9.377 1.00 92.50 96 PHE A C 1
ATOM 750 O O . PHE A 1 96 ? 6.353 9.268 -10.528 1.00 92.50 96 PHE A O 1
ATOM 757 N N . VAL A 1 97 ? 5.908 9.334 -8.320 1.00 91.00 97 VAL A N 1
ATOM 758 C CA . VAL A 1 97 ? 4.918 10.411 -8.365 1.00 91.00 97 VAL A CA 1
ATOM 759 C C . VAL A 1 97 ? 5.420 11.566 -7.507 1.00 91.00 97 VAL A C 1
ATOM 761 O O . VAL A 1 97 ? 5.829 11.354 -6.367 1.00 91.00 97 VAL A O 1
ATOM 764 N N . LYS A 1 98 ? 5.369 12.793 -8.033 1.00 91.12 98 LYS A N 1
ATOM 765 C CA . LYS A 1 98 ? 5.650 13.999 -7.244 1.00 91.12 98 LYS A CA 1
ATOM 766 C C . LYS A 1 98 ? 4.461 14.310 -6.340 1.00 91.12 98 LYS A C 1
ATOM 768 O O . LYS A 1 98 ? 3.333 14.437 -6.818 1.00 91.12 98 LYS A O 1
ATOM 773 N N . LYS A 1 99 ? 4.711 14.443 -5.042 1.00 91.75 99 LYS A N 1
ATOM 774 C CA . LYS A 1 99 ? 3.744 14.986 -4.086 1.00 91.75 99 LYS A CA 1
ATOM 775 C C . LYS A 1 99 ? 3.620 16.505 -4.268 1.00 91.75 99 LYS A C 1
ATOM 777 O O . LYS A 1 99 ? 4.449 17.140 -4.919 1.00 91.75 99 LYS A O 1
ATOM 782 N N . LYS A 1 100 ? 2.580 17.093 -3.664 1.00 91.75 100 LYS A N 1
ATOM 783 C CA . LYS A 1 100 ? 2.341 18.550 -3.683 1.00 91.75 100 LYS A CA 1
ATOM 784 C C . LYS A 1 100 ? 3.491 19.350 -3.058 1.00 91.75 100 LYS A C 1
ATOM 786 O O . LYS A 1 100 ? 3.745 20.463 -3.492 1.00 91.75 100 LYS A O 1
ATOM 791 N N . ASP A 1 101 ? 4.180 18.767 -2.080 1.00 90.62 101 ASP A N 1
ATOM 792 C CA . ASP A 1 101 ? 5.346 19.344 -1.396 1.00 90.62 101 ASP A CA 1
ATOM 793 C C . ASP A 1 101 ? 6.656 19.254 -2.213 1.00 90.62 101 ASP A C 1
ATOM 795 O O . ASP A 1 101 ? 7.701 19.705 -1.758 1.00 90.62 101 ASP A O 1
ATOM 799 N N . GLY A 1 102 ? 6.619 18.670 -3.418 1.00 87.75 102 GLY A N 1
ATOM 800 C CA . GLY A 1 102 ? 7.789 18.466 -4.274 1.00 87.75 102 GLY A CA 1
ATOM 801 C C . GLY A 1 102 ? 8.577 17.180 -3.998 1.00 87.75 102 GLY A C 1
ATOM 802 O O . GLY A 1 102 ? 9.428 16.821 -4.813 1.00 87.75 102 GLY A O 1
ATOM 803 N N . SER A 1 103 ? 8.276 16.451 -2.918 1.00 88.94 103 SER A N 1
ATOM 804 C CA . SER A 1 103 ? 8.907 15.163 -2.611 1.00 88.94 103 SER A CA 1
ATOM 805 C C . SER A 1 103 ? 8.457 14.057 -3.572 1.00 88.94 103 SER A C 1
ATOM 807 O O . SER A 1 103 ? 7.366 14.096 -4.152 1.00 88.94 103 SER A O 1
ATOM 809 N N . MET A 1 104 ? 9.304 13.044 -3.751 1.00 89.69 104 MET A N 1
ATOM 810 C CA . MET A 1 104 ? 9.019 11.890 -4.601 1.00 89.69 104 MET A CA 1
ATOM 811 C C . MET A 1 104 ? 8.391 10.761 -3.781 1.00 89.69 104 MET A C 1
ATOM 813 O O . MET A 1 104 ? 8.861 10.414 -2.701 1.00 89.69 104 MET A O 1
ATOM 817 N N . ARG A 1 105 ? 7.330 10.149 -4.304 1.00 91.06 105 ARG A N 1
ATOM 818 C CA . ARG A 1 105 ? 6.717 8.943 -3.740 1.00 91.06 105 ARG A CA 1
ATOM 819 C C . ARG A 1 105 ? 6.938 7.774 -4.686 1.00 91.06 105 ARG A C 1
ATOM 821 O O . ARG A 1 105 ? 6.513 7.845 -5.842 1.00 91.06 105 ARG A O 1
ATOM 828 N N . MET A 1 106 ? 7.560 6.707 -4.190 1.00 93.25 106 MET A N 1
ATOM 829 C CA . MET A 1 106 ? 7.619 5.442 -4.907 1.00 93.25 106 MET A CA 1
ATOM 830 C C . MET A 1 106 ? 6.218 4.820 -4.985 1.00 93.25 106 MET A C 1
ATOM 832 O O . MET A 1 106 ? 5.544 4.642 -3.972 1.00 93.25 106 MET A O 1
ATOM 836 N N . CYS A 1 107 ? 5.784 4.475 -6.195 1.00 92.06 107 CYS A N 1
ATOM 837 C CA . CYS A 1 107 ? 4.513 3.814 -6.470 1.00 92.06 107 CYS A CA 1
ATOM 838 C C . CYS A 1 107 ? 4.749 2.588 -7.354 1.00 92.06 107 CYS A C 1
ATOM 840 O O . CYS A 1 107 ? 5.597 2.602 -8.248 1.00 92.06 107 CYS A O 1
ATOM 842 N N . ILE A 1 108 ? 3.962 1.535 -7.146 1.00 91.56 108 ILE A N 1
ATOM 843 C CA . ILE A 1 108 ? 3.988 0.359 -8.016 1.00 91.56 108 ILE A CA 1
ATOM 844 C C . ILE A 1 108 ? 2.892 0.477 -9.067 1.00 91.56 108 ILE A C 1
ATOM 846 O O . ILE A 1 108 ? 1.733 0.755 -8.753 1.00 91.56 108 ILE A O 1
ATOM 850 N N . ASP A 1 109 ? 3.247 0.247 -10.326 1.00 90.62 109 ASP A N 1
ATOM 851 C CA . ASP A 1 109 ? 2.304 0.315 -11.433 1.00 90.62 109 ASP A CA 1
ATOM 852 C C . ASP A 1 109 ? 1.488 -0.974 -11.584 1.00 90.62 109 ASP A C 1
ATOM 854 O O . ASP A 1 109 ? 1.706 -1.792 -12.484 1.00 90.62 109 ASP A O 1
ATOM 858 N N . TYR A 1 110 ? 0.493 -1.145 -10.720 1.00 87.31 110 TYR A N 1
ATOM 859 C CA . TYR A 1 110 ? -0.425 -2.277 -10.797 1.00 87.31 110 TYR A CA 1
ATOM 860 C C . TYR A 1 110 ? -1.503 -2.134 -11.880 1.00 87.31 110 TYR A C 1
ATOM 862 O O . TYR A 1 110 ? -2.388 -2.980 -11.959 1.00 87.31 110 TYR A O 1
ATOM 870 N N . ARG A 1 111 ? -1.462 -1.128 -12.770 1.00 86.88 111 ARG A N 1
ATOM 871 C CA . ARG A 1 111 ? -2.530 -0.913 -13.774 1.00 86.88 111 ARG A CA 1
ATOM 872 C C . ARG A 1 111 ? -2.772 -2.128 -14.664 1.00 86.88 111 ARG A C 1
ATOM 874 O O . ARG A 1 111 ? -3.913 -2.408 -15.015 1.00 86.88 111 ARG A O 1
ATOM 881 N N . HIS A 1 112 ? -1.712 -2.838 -15.041 1.00 84.06 112 HIS A N 1
ATOM 882 C CA . HIS A 1 112 ? -1.838 -4.065 -15.828 1.00 84.06 112 HIS A CA 1
ATOM 883 C C . HIS A 1 112 ? -2.383 -5.216 -14.987 1.00 84.06 112 HIS A C 1
ATOM 885 O O . HIS A 1 112 ? -3.232 -5.956 -15.468 1.00 84.06 112 HIS A O 1
ATOM 891 N N . LEU A 1 113 ? -1.952 -5.320 -13.727 1.00 80.81 113 LEU A N 1
ATOM 892 C CA . LEU A 1 113 ? -2.420 -6.344 -12.798 1.00 80.81 113 LEU A CA 1
ATOM 893 C C . LEU A 1 113 ? -3.913 -6.182 -12.488 1.00 80.81 113 LEU A C 1
ATOM 895 O O . LEU A 1 113 ? -4.660 -7.148 -12.565 1.00 80.81 113 LEU A O 1
ATOM 899 N N . ASN A 1 114 ? -4.364 -4.951 -12.261 1.00 81.38 114 ASN A N 1
ATOM 900 C CA . ASN A 1 114 ? -5.754 -4.610 -11.957 1.00 81.38 114 ASN A CA 1
ATOM 901 C C . ASN A 1 114 ? -6.726 -4.881 -13.123 1.00 81.38 114 ASN A C 1
ATOM 903 O O . ASN A 1 114 ? -7.932 -4.963 -12.910 1.00 81.38 114 ASN A O 1
ATOM 907 N N . LYS A 1 115 ? -6.231 -5.009 -14.364 1.00 80.81 115 LYS A N 1
ATOM 908 C CA . LYS A 1 115 ? -7.055 -5.388 -15.530 1.00 80.81 115 LYS A CA 1
ATOM 909 C C . LYS A 1 115 ? -7.297 -6.892 -15.622 1.00 80.81 115 LYS A C 1
ATOM 911 O O . LYS A 1 115 ? -8.189 -7.322 -16.353 1.00 80.81 115 LYS A O 1
ATOM 916 N N . LEU A 1 116 ? -6.485 -7.698 -14.944 1.00 75.94 116 LEU A N 1
ATOM 917 C CA . LEU A 1 116 ? -6.610 -9.146 -14.982 1.00 75.94 116 LEU A CA 1
ATOM 918 C C . LEU A 1 116 ? -7.777 -9.555 -14.081 1.00 75.94 116 LEU A C 1
ATOM 920 O O . LEU A 1 116 ? -7.887 -9.105 -12.943 1.00 75.94 116 LEU A O 1
ATOM 924 N N . ARG A 1 117 ? -8.680 -10.397 -14.600 1.00 60.44 117 ARG A N 1
ATOM 925 C CA . ARG A 1 117 ? -9.791 -10.924 -13.801 1.00 60.44 117 ARG A CA 1
ATOM 926 C C . ARG A 1 117 ? -9.230 -11.788 -12.669 1.00 60.44 117 ARG A C 1
ATOM 928 O O . ARG A 1 117 ? -8.399 -12.666 -12.895 1.00 60.44 117 ARG A O 1
ATOM 935 N N . VAL A 1 118 ? -9.718 -11.526 -11.465 1.00 59.38 118 VAL A N 1
ATOM 936 C CA . VAL A 1 118 ? -9.355 -12.217 -10.228 1.00 59.38 118 VAL A CA 1
ATOM 937 C C . VAL A 1 118 ? -10.307 -13.408 -10.062 1.00 59.38 118 VAL A C 1
ATOM 939 O O . VAL A 1 118 ? -11.519 -13.220 -10.025 1.00 59.38 118 VAL A O 1
ATOM 942 N N . LYS A 1 119 ? -9.780 -14.638 -10.063 1.00 56.56 119 LYS A N 1
ATOM 943 C CA . LYS A 1 119 ? -10.504 -15.891 -9.754 1.00 56.56 119 LYS A CA 1
ATOM 944 C C . LYS A 1 119 ? -9.771 -16.606 -8.625 1.00 56.56 119 LYS A C 1
ATOM 946 O O . LYS A 1 119 ? -8.567 -16.425 -8.525 1.00 56.56 119 LYS A O 1
ATOM 951 N N . ASP A 1 120 ? -10.478 -17.438 -7.860 1.00 51.09 120 ASP A N 1
ATOM 952 C CA . ASP A 1 120 ? -10.083 -18.062 -6.580 1.00 51.09 120 ASP A CA 1
ATOM 953 C C . ASP A 1 120 ? -8.861 -19.007 -6.553 1.00 51.09 120 ASP A C 1
ATOM 955 O O . ASP A 1 120 ? -8.716 -19.775 -5.611 1.00 51.09 120 ASP A O 1
ATOM 959 N N . SER A 1 121 ? -7.954 -18.950 -7.530 1.00 44.03 121 SER A N 1
ATOM 960 C CA . SER A 1 121 ? -6.710 -19.734 -7.537 1.00 44.03 121 SER A CA 1
ATOM 961 C C . SER A 1 121 ? -5.475 -18.837 -7.354 1.00 44.03 121 SER A C 1
ATOM 963 O O . SER A 1 121 ? -5.265 -17.889 -8.119 1.00 44.03 121 SER A O 1
ATOM 965 N N . ASP A 1 122 ? -4.671 -19.137 -6.332 1.00 44.38 122 ASP A N 1
ATOM 966 C CA . ASP A 1 122 ? -3.670 -18.247 -5.724 1.00 44.38 122 ASP A CA 1
ATOM 967 C C . ASP A 1 122 ? -2.339 -18.093 -6.476 1.00 44.38 122 ASP A C 1
ATOM 969 O O . ASP A 1 122 ? -1.816 -19.043 -7.053 1.00 44.38 122 ASP A O 1
ATOM 973 N N . VAL A 1 123 ? -1.744 -16.895 -6.358 1.00 48.12 123 VAL A N 1
ATOM 974 C CA . VAL A 1 123 ? -0.300 -16.656 -6.132 1.00 48.12 123 VAL A CA 1
ATOM 975 C C . VAL A 1 123 ? -0.184 -15.302 -5.398 1.00 48.12 123 VAL A C 1
ATOM 977 O O . VAL A 1 123 ? -0.893 -14.363 -5.769 1.00 48.12 123 VAL A O 1
ATOM 980 N N . PRO A 1 124 ? 0.722 -15.118 -4.424 1.00 54.22 124 PRO A N 1
ATOM 981 C CA . PRO A 1 124 ? 1.074 -13.786 -3.928 1.00 54.22 124 PRO A CA 1
ATOM 982 C C . PRO A 1 124 ? 1.716 -12.952 -5.056 1.00 54.22 124 PRO A C 1
ATOM 984 O O . PRO A 1 124 ? 2.839 -13.209 -5.484 1.00 54.22 124 PRO A O 1
ATOM 987 N N . LYS A 1 125 ? 0.985 -11.967 -5.602 1.00 65.94 125 LYS A N 1
ATOM 988 C CA . LYS A 1 125 ? 1.434 -11.137 -6.750 1.00 65.94 125 LYS A CA 1
ATOM 989 C C . LYS A 1 125 ? 1.617 -9.659 -6.417 1.00 65.94 125 LYS A C 1
ATOM 991 O O . LYS A 1 125 ? 1.450 -8.801 -7.279 1.00 65.94 125 LYS A O 1
ATOM 996 N N . THR A 1 126 ? 2.010 -9.357 -5.184 1.00 75.12 126 THR A N 1
ATOM 997 C CA . THR A 1 126 ? 2.499 -8.022 -4.791 1.00 75.12 126 THR A CA 1
ATOM 998 C C . THR A 1 126 ? 3.964 -7.805 -5.182 1.00 75.12 126 THR A C 1
ATOM 1000 O O . THR A 1 126 ? 4.581 -6.825 -4.765 1.00 75.12 126 THR A O 1
ATOM 1003 N N . ALA A 1 127 ? 4.538 -8.718 -5.971 1.00 87.06 127 ALA A N 1
ATOM 1004 C CA . ALA A 1 127 ? 5.895 -8.598 -6.456 1.00 87.06 127 ALA A CA 1
ATOM 1005 C C . ALA A 1 127 ? 6.035 -7.415 -7.428 1.00 87.06 127 ALA A C 1
ATOM 1007 O O . ALA A 1 127 ? 5.220 -7.192 -8.332 1.00 87.06 127 ALA A O 1
ATOM 1008 N N . PHE A 1 128 ? 7.103 -6.655 -7.239 1.00 89.44 128 PHE A N 1
ATOM 1009 C CA . PHE A 1 128 ? 7.455 -5.490 -8.019 1.00 89.44 128 PHE A CA 1
ATOM 1010 C C . PHE A 1 128 ? 8.926 -5.535 -8.416 1.00 89.44 128 PHE A C 1
ATOM 1012 O O . PHE A 1 128 ? 9.791 -6.073 -7.721 1.00 89.44 128 PHE A O 1
ATOM 1019 N N . ARG A 1 129 ? 9.207 -4.957 -9.580 1.00 90.50 129 ARG A N 1
ATOM 1020 C CA . ARG A 1 129 ? 10.537 -4.948 -10.172 1.00 90.50 129 ARG A CA 1
ATOM 1021 C C . ARG A 1 129 ? 11.153 -3.567 -10.040 1.00 90.50 129 ARG A C 1
ATOM 1023 O O . ARG A 1 129 ? 10.554 -2.560 -10.422 1.00 90.50 129 ARG A O 1
ATOM 1030 N N . THR A 1 130 ? 12.388 -3.537 -9.562 1.00 91.81 130 THR A N 1
ATOM 1031 C CA . THR A 1 130 ? 13.214 -2.335 -9.455 1.00 91.81 130 THR A CA 1
ATOM 1032 C C . THR A 1 130 ? 14.492 -2.502 -10.277 1.00 91.81 130 THR A C 1
ATOM 1034 O O . THR A 1 130 ? 14.774 -3.567 -10.831 1.00 91.81 130 THR A O 1
ATOM 1037 N N . ARG A 1 131 ? 15.295 -1.436 -10.369 1.00 90.56 131 ARG A N 1
ATOM 1038 C CA . ARG A 1 131 ? 16.645 -1.504 -10.957 1.00 90.56 131 ARG A CA 1
ATOM 1039 C C . ARG A 1 131 ? 17.631 -2.302 -10.095 1.00 90.56 131 ARG A C 1
ATOM 1041 O O . ARG A 1 131 ? 18.666 -2.703 -10.610 1.00 90.56 131 ARG A O 1
ATOM 1048 N N . TYR A 1 132 ? 17.300 -2.529 -8.825 1.00 91.50 132 TYR A N 1
ATOM 1049 C CA . TYR A 1 132 ? 18.141 -3.212 -7.843 1.00 91.50 132 TYR A CA 1
ATOM 1050 C C . TYR A 1 132 ? 17.726 -4.667 -7.593 1.00 91.50 132 TYR A C 1
ATOM 1052 O O . TYR A 1 132 ? 18.449 -5.389 -6.919 1.00 91.50 132 TYR A O 1
ATOM 1060 N N . GLY A 1 133 ? 16.591 -5.116 -8.136 1.00 90.69 133 GLY A N 1
ATOM 1061 C CA . GLY A 1 133 ? 16.123 -6.488 -7.972 1.00 90.69 133 GLY A CA 1
ATOM 1062 C C . GLY A 1 133 ? 14.607 -6.619 -8.059 1.00 90.69 133 GLY A C 1
ATOM 1063 O O . GLY A 1 133 ? 13.901 -5.691 -8.460 1.00 90.69 133 GLY A O 1
ATOM 1064 N N . HIS A 1 134 ? 14.117 -7.797 -7.688 1.00 90.38 134 HIS A N 1
ATOM 1065 C CA . HIS A 1 134 ? 12.694 -8.091 -7.539 1.00 90.38 134 HIS A CA 1
ATOM 1066 C C . HIS A 1 134 ? 12.378 -8.196 -6.056 1.00 90.38 134 HIS A C 1
ATOM 1068 O O . HIS A 1 134 ? 13.140 -8.790 -5.296 1.00 90.38 134 HIS A O 1
ATOM 1074 N N . TYR A 1 135 ? 11.270 -7.593 -5.657 1.00 91.12 135 TYR A N 1
ATOM 1075 C CA . TYR A 1 135 ? 10.848 -7.497 -4.268 1.00 91.12 135 TYR A CA 1
ATOM 1076 C C . TYR A 1 135 ? 9.355 -7.767 -4.183 1.00 91.12 135 TYR A C 1
ATOM 1078 O O . TYR A 1 135 ? 8.645 -7.605 -5.166 1.00 91.12 135 TYR A O 1
ATOM 1086 N N . GLU A 1 136 ? 8.869 -8.165 -3.020 1.00 88.69 136 GLU A N 1
ATOM 1087 C CA . GLU A 1 136 ? 7.445 -8.330 -2.741 1.00 88.69 136 GLU A CA 1
ATOM 1088 C C . GLU A 1 136 ? 7.099 -7.698 -1.401 1.00 88.69 136 GLU A C 1
ATOM 1090 O O . GLU A 1 136 ? 7.922 -7.682 -0.483 1.00 88.69 136 GLU A O 1
ATOM 1095 N N . PHE A 1 137 ? 5.885 -7.159 -1.305 1.00 87.88 137 PHE A N 1
ATOM 1096 C CA . PHE A 1 137 ? 5.387 -6.602 -0.055 1.00 87.88 137 PHE A CA 1
ATOM 1097 C C . PHE A 1 137 ? 4.859 -7.699 0.866 1.00 87.88 137 PHE A C 1
ATOM 1099 O O . PHE A 1 137 ? 4.132 -8.588 0.423 1.00 87.88 137 PHE A O 1
ATOM 1106 N N . LEU A 1 138 ? 5.191 -7.570 2.149 1.00 82.88 138 LEU A N 1
ATOM 1107 C CA . LEU A 1 138 ? 4.675 -8.371 3.261 1.00 82.88 138 LEU A CA 1
ATOM 1108 C C . LEU A 1 138 ? 3.453 -7.724 3.932 1.00 82.88 138 LEU A C 1
ATOM 1110 O O . LEU A 1 138 ? 2.747 -8.366 4.702 1.00 82.88 138 LEU A O 1
ATOM 1114 N N . VAL A 1 139 ? 3.187 -6.458 3.611 1.00 83.56 139 VAL A N 1
ATOM 1115 C CA . VAL A 1 139 ? 1.974 -5.721 3.983 1.00 83.56 139 VAL A CA 1
ATOM 1116 C C . VAL A 1 139 ? 1.136 -5.437 2.740 1.00 83.56 139 VAL A C 1
ATOM 1118 O O . VAL A 1 139 ? 1.637 -5.489 1.618 1.00 83.56 139 VAL A O 1
ATOM 1121 N N . MET A 1 140 ? -0.143 -5.110 2.916 1.00 84.12 140 MET A N 1
ATOM 1122 C CA . MET A 1 140 ? -1.008 -4.726 1.799 1.00 84.12 140 MET A CA 1
ATOM 1123 C C . MET A 1 140 ? -0.460 -3.458 1.107 1.00 84.12 140 MET A C 1
ATOM 1125 O O . MET A 1 140 ? -0.396 -2.407 1.748 1.00 84.12 140 MET A O 1
ATOM 1129 N N . PRO A 1 141 ? -0.064 -3.512 -0.181 1.00 85.44 141 PRO A N 1
ATOM 1130 C CA . PRO A 1 141 ? 0.481 -2.348 -0.863 1.00 85.44 141 PRO A CA 1
ATOM 1131 C C . PRO A 1 141 ? -0.626 -1.467 -1.450 1.00 85.44 141 PRO A C 1
ATOM 1133 O O . PRO A 1 141 ? -1.709 -1.930 -1.816 1.00 85.44 141 PRO A O 1
ATOM 1136 N N . PHE A 1 142 ? -0.318 -0.186 -1.635 1.00 84.94 142 PHE A N 1
ATOM 1137 C CA . PHE A 1 142 ? -1.197 0.741 -2.344 1.00 84.94 142 PHE A CA 1
ATOM 1138 C C . PHE A 1 142 ? -1.270 0.440 -3.850 1.00 84.94 142 PHE A C 1
ATOM 1140 O O . PHE A 1 142 ? -0.342 -0.102 -4.450 1.00 84.94 142 PHE A O 1
ATOM 1147 N N . GLY A 1 143 ? -2.366 0.869 -4.484 1.00 83.12 143 GLY A N 1
ATOM 1148 C CA . GLY A 1 143 ? -2.540 0.820 -5.942 1.00 83.12 143 GLY A CA 1
ATOM 1149 C C . GLY A 1 143 ? -3.220 -0.443 -6.481 1.00 83.12 143 GLY A C 1
ATOM 1150 O O . GLY A 1 143 ? -3.460 -0.528 -7.685 1.00 83.12 143 GLY A O 1
ATOM 1151 N N . LEU A 1 144 ? -3.568 -1.396 -5.615 1.00 82.94 144 LEU A N 1
ATOM 1152 C CA . LEU A 1 144 ? -4.357 -2.577 -5.971 1.00 82.94 144 LEU A CA 1
ATOM 1153 C C . LEU A 1 144 ? -5.854 -2.287 -5.871 1.00 82.94 144 LEU A C 1
ATOM 1155 O O . LEU A 1 144 ? -6.319 -1.764 -4.861 1.00 82.94 144 LEU A O 1
ATOM 1159 N N . THR A 1 145 ? -6.631 -2.671 -6.885 1.00 80.56 145 THR A N 1
ATOM 1160 C CA . THR A 1 145 ? -8.085 -2.405 -6.912 1.00 80.56 145 THR A CA 1
ATOM 1161 C C . THR A 1 145 ? -8.865 -3.139 -5.828 1.00 80.56 145 THR A C 1
ATOM 1163 O O . THR A 1 145 ? -9.889 -2.639 -5.378 1.00 80.56 145 THR A O 1
ATOM 1166 N N . ASN A 1 146 ? -8.384 -4.300 -5.387 1.00 78.00 146 ASN A N 1
ATOM 1167 C CA . ASN A 1 146 ? -9.078 -5.115 -4.387 1.00 78.00 146 ASN A CA 1
ATOM 1168 C C . ASN A 1 146 ? -8.672 -4.778 -2.945 1.00 78.00 146 ASN A C 1
ATOM 1170 O O . ASN A 1 146 ? -9.307 -5.271 -2.017 1.00 78.00 146 ASN A O 1
ATOM 1174 N N . ALA A 1 147 ? -7.642 -3.945 -2.744 1.00 82.00 147 ALA A N 1
ATOM 1175 C CA . ALA A 1 147 ? -7.166 -3.578 -1.410 1.00 82.00 147 ALA A CA 1
ATOM 1176 C C . ALA A 1 147 ? -8.258 -2.940 -0.530 1.00 82.00 147 ALA A C 1
ATOM 1178 O O . ALA A 1 147 ? -8.452 -3.433 0.579 1.00 82.00 147 ALA A O 1
ATOM 1179 N N . PRO A 1 148 ? -9.056 -1.960 -1.006 1.00 82.94 148 PRO A N 1
ATOM 1180 C CA . PRO A 1 148 ? -10.130 -1.384 -0.195 1.00 82.94 148 PRO A CA 1
ATOM 1181 C C . PRO A 1 148 ? -11.200 -2.402 0.206 1.00 82.94 148 PRO A C 1
ATOM 1183 O O . PRO A 1 148 ? -11.710 -2.353 1.318 1.00 82.94 148 PRO A O 1
ATOM 1186 N N . VAL A 1 149 ? -11.527 -3.344 -0.684 1.00 82.88 149 VAL A N 1
ATOM 1187 C CA . VAL A 1 149 ? -12.549 -4.369 -0.426 1.00 82.88 149 VAL A CA 1
ATOM 1188 C C . VAL A 1 149 ? -12.077 -5.337 0.654 1.00 82.88 149 VAL A C 1
ATOM 1190 O O . VAL A 1 149 ? -12.818 -5.599 1.595 1.00 82.88 149 VAL A O 1
ATOM 1193 N N . ILE A 1 150 ? -10.839 -5.828 0.549 1.00 80.94 150 ILE A N 1
ATOM 1194 C CA . ILE A 1 150 ? -10.262 -6.750 1.538 1.00 80.94 150 ILE A CA 1
ATOM 1195 C C . ILE A 1 150 ? -10.081 -6.046 2.887 1.00 80.94 150 ILE A C 1
ATOM 1197 O O . ILE A 1 150 ? -10.388 -6.619 3.930 1.00 80.94 150 ILE A O 1
ATOM 1201 N N . PHE A 1 151 ? -9.644 -4.784 2.874 1.00 83.50 151 PHE A N 1
ATOM 1202 C CA . PHE A 1 151 ? -9.545 -3.981 4.088 1.00 83.50 151 PHE A CA 1
ATOM 1203 C C . PHE A 1 151 ? -10.909 -3.799 4.759 1.00 83.50 151 PHE A C 1
ATOM 1205 O O . PHE A 1 151 ? -11.045 -4.042 5.954 1.00 83.50 151 PHE A O 1
ATOM 1212 N N . MET A 1 152 ? -11.937 -3.437 3.989 1.00 86.69 152 MET A N 1
ATOM 1213 C CA . MET A 1 152 ? -13.293 -3.293 4.510 1.00 86.69 152 MET A CA 1
ATOM 1214 C C . MET A 1 152 ? -13.861 -4.605 5.052 1.00 86.69 152 MET A C 1
ATOM 1216 O O . MET A 1 152 ? -14.521 -4.577 6.085 1.00 86.69 152 MET A O 1
ATOM 1220 N N . ASP A 1 153 ? -13.622 -5.740 4.393 1.00 85.75 153 ASP A N 1
ATOM 1221 C CA . ASP A 1 153 ? -14.069 -7.050 4.881 1.00 85.75 153 ASP A CA 1
ATOM 1222 C C . ASP A 1 153 ? -13.450 -7.371 6.249 1.00 85.75 153 ASP A C 1
ATOM 1224 O O . ASP A 1 153 ? -14.166 -7.669 7.206 1.00 85.75 153 ASP A O 1
ATOM 1228 N N . LEU A 1 154 ? -12.136 -7.168 6.387 1.00 84.75 154 LEU A N 1
ATOM 1229 C CA . LEU A 1 154 ? -11.428 -7.321 7.658 1.00 84.75 154 LEU A CA 1
ATOM 1230 C C . LEU A 1 154 ? -11.975 -6.382 8.744 1.00 84.75 154 LEU A C 1
ATOM 1232 O O . LEU A 1 154 ? -12.232 -6.807 9.870 1.00 84.75 154 LEU A O 1
ATOM 1236 N N . MET A 1 155 ? -12.182 -5.106 8.419 1.00 87.00 155 MET A N 1
ATOM 1237 C CA . MET A 1 155 ? -12.723 -4.135 9.371 1.00 87.00 155 MET A CA 1
ATOM 1238 C C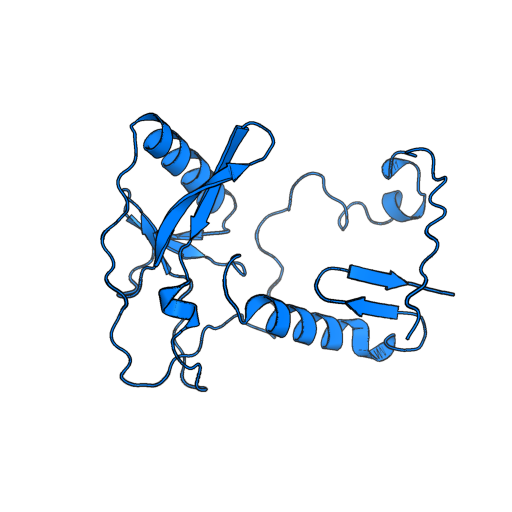 . MET A 1 155 ? -14.158 -4.49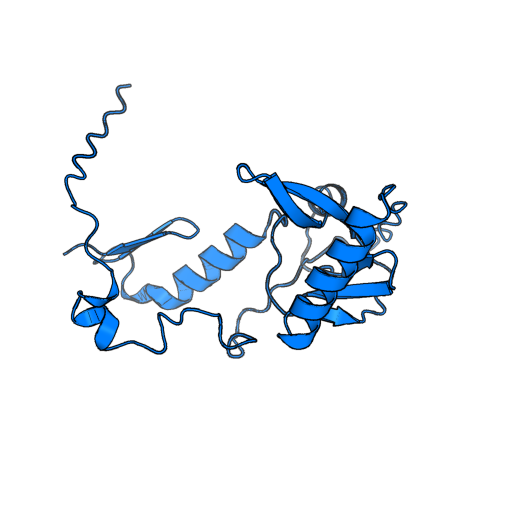2 9.783 1.00 87.00 155 MET A C 1
ATOM 1240 O O . MET A 1 155 ? -14.497 -4.412 10.964 1.00 87.00 155 MET A O 1
ATOM 1244 N N . ASN A 1 156 ? -14.986 -4.964 8.850 1.00 88.12 156 ASN A N 1
ATOM 1245 C CA . ASN A 1 156 ? -16.339 -5.431 9.143 1.00 88.12 156 ASN A CA 1
ATOM 1246 C C . ASN A 1 156 ? -16.346 -6.661 10.055 1.00 88.12 156 ASN A C 1
ATOM 1248 O O . ASN A 1 156 ? -17.222 -6.766 10.912 1.00 88.12 156 ASN A O 1
ATOM 1252 N N . GLN A 1 157 ? -15.381 -7.572 9.909 1.00 87.50 157 GLN A N 1
ATOM 1253 C CA . GLN A 1 157 ? -15.228 -8.719 10.804 1.00 87.50 157 GLN A CA 1
ATOM 1254 C C . GLN A 1 157 ? -14.820 -8.286 12.219 1.00 87.50 157 GLN A C 1
ATOM 1256 O O . GLN A 1 157 ? -15.432 -8.736 13.187 1.00 87.50 157 GLN A O 1
ATOM 1261 N N . ILE A 1 158 ? -13.854 -7.368 12.341 1.00 87.38 158 ILE A N 1
ATOM 1262 C CA . ILE A 1 158 ? -13.364 -6.857 13.633 1.00 87.38 158 ILE A CA 1
ATOM 1263 C C . ILE A 1 158 ? -14.460 -6.084 14.379 1.00 87.38 158 ILE A C 1
ATOM 1265 O O . ILE A 1 158 ? -14.713 -6.333 15.557 1.00 87.38 158 ILE A O 1
ATOM 1269 N N . PHE A 1 159 ? -15.149 -5.163 13.701 1.00 89.06 159 PHE A N 1
ATOM 1270 C CA . PHE A 1 159 ? -16.158 -4.297 14.322 1.00 89.06 159 PHE A CA 1
ATOM 1271 C C . PHE A 1 159 ? -17.574 -4.871 14.276 1.00 89.06 159 PHE A C 1
ATOM 1273 O O . PHE A 1 159 ? -18.519 -4.185 14.669 1.00 89.06 159 PHE A O 1
ATOM 1280 N N . ARG A 1 160 ? -17.746 -6.127 13.843 1.00 91.06 160 ARG A N 1
ATOM 1281 C CA . ARG A 1 160 ? -19.051 -6.759 13.587 1.00 91.06 160 ARG A CA 1
ATOM 1282 C C . ARG A 1 160 ? -20.074 -6.545 14.702 1.00 91.06 160 ARG A C 1
ATOM 1284 O O . ARG A 1 160 ? -21.249 -6.326 14.427 1.00 91.06 160 ARG A O 1
ATOM 1291 N N . LEU A 1 161 ? -19.637 -6.612 15.960 1.00 92.44 161 LEU A N 1
ATOM 1292 C CA . LEU A 1 161 ? -20.507 -6.484 17.135 1.00 92.44 161 LEU A CA 1
ATOM 1293 C C . LEU A 1 161 ? -20.989 -5.047 17.404 1.00 92.44 161 LEU A C 1
ATOM 1295 O O . LEU A 1 161 ? -21.970 -4.866 18.135 1.00 92.44 161 LEU A O 1
ATOM 1299 N N . TYR A 1 162 ? -20.316 -4.055 16.822 1.00 91.88 162 TYR A N 1
ATOM 1300 C CA . TYR A 1 162 ? -20.513 -2.620 17.043 1.00 91.88 162 TYR A CA 1
ATOM 1301 C C . TYR A 1 162 ? -21.132 -1.899 15.835 1.00 91.88 162 TYR A C 1
ATOM 1303 O O . TYR A 1 162 ? -21.684 -0.803 15.983 1.00 91.88 162 TYR A O 1
ATOM 1311 N N . LEU A 1 163 ? -21.079 -2.526 14.654 1.00 89.88 163 LEU A N 1
ATOM 1312 C CA . LEU A 1 163 ? -21.662 -2.005 13.420 1.00 89.88 163 LEU A CA 1
ATOM 1313 C C . LEU A 1 163 ? -23.155 -1.700 13.575 1.00 89.88 163 LEU A C 1
ATOM 1315 O O . LEU A 1 163 ? -23.932 -2.529 14.048 1.00 89.88 163 LEU A O 1
ATOM 1319 N N . GLY A 1 164 ? -23.547 -0.490 13.170 1.00 86.19 164 GLY A N 1
ATOM 1320 C CA . GLY A 1 164 ? -24.936 -0.022 13.211 1.00 86.19 164 GLY A CA 1
ATOM 1321 C C . GLY A 1 164 ? -25.478 0.279 14.612 1.00 86.19 164 GLY A C 1
ATOM 1322 O O . GLY A 1 164 ? -26.624 0.706 14.732 1.00 86.19 164 GLY A O 1
ATOM 1323 N N . LYS A 1 165 ? -24.674 0.081 15.667 1.00 90.88 165 LYS A N 1
ATOM 1324 C CA . LYS A 1 165 ? -25.008 0.495 17.039 1.00 90.88 165 LYS A CA 1
ATOM 1325 C C . LYS A 1 165 ? -24.430 1.867 17.346 1.00 90.88 165 LYS A C 1
ATOM 1327 O O . LYS A 1 165 ? -25.176 2.786 17.651 1.00 90.88 165 LYS A O 1
ATOM 1332 N N . PHE A 1 166 ? -23.109 1.971 17.244 1.00 91.06 166 PHE A N 1
ATOM 1333 C CA . PHE A 1 166 ? -22.350 3.193 17.516 1.00 91.06 166 PHE A CA 1
ATOM 1334 C C . PHE A 1 166 ? -21.127 3.345 16.598 1.00 91.06 166 PHE A C 1
ATOM 1336 O O . PHE A 1 166 ? -20.381 4.312 16.719 1.00 91.06 166 PHE A O 1
ATOM 1343 N N . VAL A 1 167 ? -20.906 2.400 15.673 1.00 92.25 167 VAL A N 1
ATOM 1344 C CA . VAL A 1 167 ? -19.796 2.425 14.710 1.00 92.25 167 VAL A CA 1
ATOM 1345 C C . VAL A 1 167 ? -20.330 2.349 13.284 1.00 92.25 167 VAL A C 1
ATOM 1347 O O . VAL A 1 167 ? -21.128 1.465 12.952 1.00 92.25 167 VAL A O 1
ATOM 1350 N N . VAL A 1 168 ? -19.836 3.243 12.427 1.00 91.31 168 VAL A N 1
ATOM 1351 C CA . VAL A 1 168 ? -19.948 3.165 10.965 1.00 91.31 168 VAL A CA 1
ATOM 1352 C C . VAL A 1 168 ? -18.543 3.121 10.370 1.00 91.31 168 VAL A C 1
ATOM 1354 O O . VAL A 1 168 ? -17.690 3.932 10.720 1.00 91.31 168 VAL A O 1
ATOM 1357 N N . LEU A 1 169 ? -18.305 2.182 9.456 1.00 90.25 169 LEU A N 1
ATOM 1358 C CA . LEU A 1 169 ? -17.040 2.049 8.735 1.00 90.25 169 LEU A CA 1
ATOM 1359 C C . LEU A 1 169 ? -17.185 2.545 7.296 1.00 90.25 169 LEU A C 1
ATOM 1361 O O . LEU A 1 169 ? -18.175 2.239 6.630 1.00 90.25 169 LEU A O 1
ATOM 1365 N N . PHE A 1 170 ? -16.179 3.262 6.798 1.00 86.38 170 PHE A N 1
ATOM 1366 C CA . PHE A 1 170 ? -16.101 3.673 5.399 1.00 86.38 170 PHE A CA 1
ATOM 1367 C C . PHE A 1 170 ? -14.653 3.705 4.903 1.00 86.38 170 PHE A C 1
ATOM 1369 O O . PHE A 1 170 ? -13.931 4.662 5.171 1.00 86.38 170 PHE A O 1
ATOM 1376 N N . ILE A 1 171 ? -14.248 2.691 4.130 1.00 81.94 171 ILE A N 1
ATOM 1377 C CA . ILE A 1 171 ? -12.878 2.526 3.611 1.00 81.94 171 ILE A CA 1
ATOM 1378 C C . ILE A 1 171 ? -11.864 2.641 4.762 1.00 81.94 171 ILE A C 1
ATOM 1380 O O . ILE A 1 171 ? -11.791 1.719 5.565 1.00 81.94 171 ILE A O 1
ATOM 1384 N N . ASP A 1 172 ? -11.166 3.774 4.883 1.00 81.94 172 ASP A N 1
ATOM 1385 C CA . ASP A 1 172 ? -10.143 4.040 5.903 1.00 81.94 172 ASP A CA 1
ATOM 1386 C C . ASP A 1 172 ? -10.691 4.828 7.114 1.00 81.94 172 ASP A C 1
ATOM 1388 O O . ASP A 1 172 ? -9.970 5.102 8.070 1.00 81.94 172 ASP A O 1
ATOM 1392 N N . GLY A 1 173 ? -11.962 5.233 7.072 1.00 85.44 173 GLY A N 1
ATOM 1393 C CA . GLY A 1 173 ? -12.631 6.012 8.109 1.00 85.44 173 GLY A CA 1
ATOM 1394 C C . GLY A 1 173 ? -13.448 5.147 9.067 1.00 85.44 173 GLY A C 1
ATOM 1395 O O . GLY A 1 173 ? -14.245 4.307 8.644 1.00 85.44 173 GLY A O 1
ATOM 1396 N N . ILE A 1 174 ? -13.297 5.414 10.364 1.00 89.06 174 ILE A N 1
ATOM 1397 C CA . ILE A 1 174 ? -14.140 4.872 11.433 1.00 89.06 174 ILE A CA 1
ATOM 1398 C C . ILE A 1 174 ? -14.903 6.045 12.043 1.00 89.06 174 ILE A C 1
ATOM 1400 O O . ILE A 1 174 ? -14.300 6.951 12.617 1.00 89.06 174 ILE A O 1
ATOM 1404 N N . LEU A 1 175 ? -16.226 6.039 11.912 1.00 89.81 175 LEU A N 1
ATOM 1405 C CA . LEU A 1 175 ? -17.104 6.993 12.575 1.00 89.81 175 LEU A CA 1
ATOM 1406 C C . LEU A 1 175 ? -17.682 6.338 13.826 1.00 89.81 175 LEU A C 1
ATOM 1408 O O . LEU A 1 175 ? -18.391 5.336 13.733 1.00 89.81 175 LEU A O 1
ATOM 1412 N N . ILE A 1 176 ? -17.397 6.932 14.979 1.00 88.81 176 ILE A N 1
ATOM 1413 C CA . ILE A 1 176 ? -17.965 6.543 16.268 1.00 88.81 176 ILE A CA 1
ATOM 1414 C C . ILE A 1 176 ? -18.966 7.623 16.669 1.00 88.81 176 ILE A C 1
ATOM 1416 O O . ILE A 1 176 ? -18.625 8.806 16.680 1.00 88.81 176 ILE A O 1
ATOM 1420 N N . TYR A 1 177 ? -20.196 7.225 16.968 1.00 87.62 177 TYR A N 1
ATOM 1421 C CA . TYR A 1 177 ? -21.266 8.116 17.413 1.00 87.62 177 TYR A CA 1
ATOM 1422 C C . TYR A 1 177 ? -21.871 7.583 18.710 1.00 87.62 177 TYR A C 1
ATOM 1424 O O . TYR A 1 177 ? -21.796 6.390 18.975 1.00 87.62 177 TYR A O 1
ATOM 1432 N N . SER A 1 178 ? -22.451 8.458 19.527 1.00 82.19 178 SER A N 1
ATOM 1433 C CA . SER A 1 178 ? -23.146 8.089 20.763 1.00 82.19 178 SER A CA 1
ATOM 1434 C C . SER A 1 178 ? -24.535 8.692 20.798 1.00 82.19 178 SER A C 1
ATOM 1436 O O . SER A 1 178 ? -24.741 9.732 20.134 1.00 82.19 178 SER A O 1
#

Sequence (178 aa):
MYLAYVLDIKVSEKKIESAPIVCEFPDVFPEELPGLPPVREVEFAIKLVAGTSPISIALYRMALTDLKELKAQLHELTDRGFARPSFSPWGAPVLFVKKKDGSMRMCIDYRHLNKLRVKDSDVPKTAFRTRYGHYEFLVMPFGLTNAPVIFMDLMNQIFRLYLGKFVVLFIDGILIYS

Organism: NCBI:txid47621

pLDDT: mean 79.19, std 15.39, range [27.94, 94.88]

Secondary structure (DSSP, 8-state):
---------------GGGSHHHHH-TTTS-SS--SSPPP-S--------TTPPP-BPPPPP--HHHHHHHHHHHHHHHHTTSEEE---S-BEEEEEEE-TTS-EEEEE-TTTGGGSPP-S------EEE-SS-EEEESSPPTT-TTHHHHHHHHHHHHTTTTBTTTEEEETTEEEE--